Protein AF-Q14MF3-F1 (afdb_monomer_lite)

Organism: Spiroplasma citri (NCBI:txid2133)

pLDDT: mean 92.84, std 4.25, range [69.56, 97.12]

Sequence (95 aa):
MVTNLTDNSVDIKSDIPNDILEAVLANSAIQGKLSPNQLALLEAVNTDRNLILRINGSVNKTPGETSNLQLVILADKSSLYKGTTQFSLKVKWTV

Structure (mmCIF, N/CA/C/O backbone):
data_AF-Q14MF3-F1
#
_entry.id   AF-Q14MF3-F1
#
loop_
_atom_site.group_PDB
_atom_site.id
_atom_site.type_symbol
_atom_site.label_atom_id
_atom_site.label_alt_id
_atom_site.label_comp_id
_atom_site.label_asym_id
_atom_site.label_entity_id
_atom_site.label_seq_id
_atom_site.pdbx_PDB_ins_code
_atom_site.Cartn_x
_atom_site.Cartn_y
_atom_site.Cartn_z
_atom_site.occupancy
_atom_site.B_iso_or_equiv
_at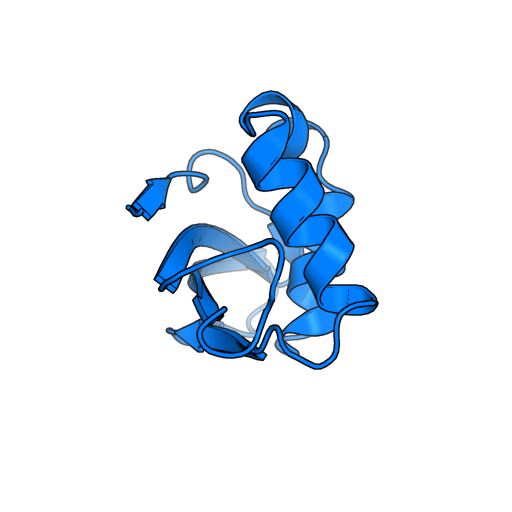om_site.auth_seq_id
_atom_site.auth_comp_id
_atom_site.auth_asym_id
_atom_site.auth_atom_id
_atom_site.pdbx_PDB_model_num
ATOM 1 N N . MET A 1 1 ? -15.427 -2.216 0.781 1.00 69.56 1 MET A N 1
ATOM 2 C CA . MET A 1 1 ? -15.431 -1.085 -0.179 1.00 69.56 1 MET A CA 1
ATOM 3 C C . MET A 1 1 ? -14.091 -1.078 -0.897 1.00 69.56 1 MET A C 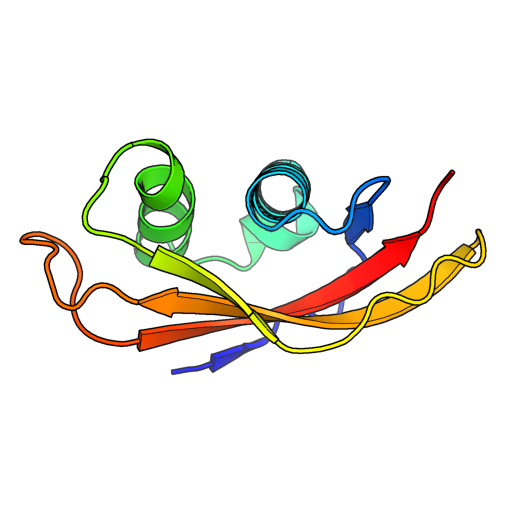1
ATOM 5 O O . MET A 1 1 ? -13.095 -1.380 -0.245 1.00 69.56 1 MET A O 1
ATOM 9 N N . VAL A 1 2 ? -14.069 -0.803 -2.204 1.00 87.31 2 VAL A N 1
ATOM 10 C CA . VAL A 1 2 ? -12.825 -0.715 -2.986 1.00 87.31 2 VAL A CA 1
ATOM 11 C C . VAL A 1 2 ? -12.555 0.750 -3.307 1.00 87.31 2 VAL A C 1
ATOM 13 O O . VAL A 1 2 ? -13.414 1.415 -3.884 1.00 87.31 2 VAL A O 1
ATOM 16 N N . THR A 1 3 ? -11.378 1.247 -2.944 1.00 91.62 3 THR A N 1
ATOM 17 C CA . THR A 1 3 ? -10.915 2.591 -3.305 1.00 91.62 3 THR A CA 1
ATOM 18 C C . THR A 1 3 ? -10.091 2.503 -4.577 1.00 91.62 3 THR A C 1
ATOM 20 O O . THR A 1 3 ? -9.126 1.742 -4.633 1.00 91.62 3 THR A O 1
ATOM 23 N N . ASN A 1 4 ? -10.462 3.262 -5.606 1.00 92.75 4 ASN A N 1
ATOM 24 C CA . ASN A 1 4 ? -9.718 3.269 -6.858 1.00 92.75 4 ASN A CA 1
ATOM 25 C C . ASN A 1 4 ? -8.626 4.352 -6.849 1.00 92.75 4 ASN A C 1
ATOM 27 O O . ASN A 1 4 ? -8.934 5.532 -6.706 1.00 92.75 4 ASN A O 1
ATOM 31 N N . LEU A 1 5 ? -7.365 3.948 -7.016 1.00 93.00 5 LEU A N 1
ATOM 32 C CA . LEU A 1 5 ? -6.192 4.824 -7.071 1.00 93.00 5 LEU A CA 1
ATOM 33 C C . LEU A 1 5 ? -5.408 4.661 -8.391 1.00 93.00 5 LEU A C 1
ATOM 35 O O . LEU A 1 5 ? -4.277 5.125 -8.495 1.00 93.00 5 LEU A O 1
ATOM 39 N N . THR A 1 6 ? -5.987 4.025 -9.418 1.00 91.38 6 THR A N 1
ATOM 40 C CA . THR A 1 6 ? -5.281 3.645 -10.662 1.00 91.38 6 THR A CA 1
ATOM 41 C C . THR A 1 6 ? -4.930 4.800 -11.606 1.00 91.38 6 THR A C 1
ATOM 43 O O . THR A 1 6 ? -4.268 4.580 -12.627 1.00 91.38 6 THR A O 1
ATOM 46 N N . ASP A 1 7 ? -5.389 6.019 -11.316 1.00 88.69 7 ASP A N 1
ATOM 47 C CA . ASP A 1 7 ? -5.097 7.194 -12.151 1.00 88.69 7 ASP A CA 1
ATOM 48 C C . ASP A 1 7 ? -3.621 7.605 -12.068 1.00 88.69 7 ASP A C 1
ATOM 50 O O . ASP A 1 7 ? -3.105 8.207 -13.002 1.00 88.69 7 ASP A O 1
ATOM 54 N N . ASN A 1 8 ? -2.942 7.259 -10.970 1.00 87.50 8 ASN A N 1
ATOM 55 C CA . ASN A 1 8 ? -1.518 7.509 -10.768 1.00 87.50 8 ASN A CA 1
ATOM 56 C C . ASN A 1 8 ? -0.776 6.174 -10.672 1.00 87.50 8 ASN A C 1
ATOM 58 O O . ASN A 1 8 ? -1.271 5.233 -10.050 1.00 87.50 8 ASN A O 1
ATOM 62 N N . SER A 1 9 ? 0.410 6.090 -11.278 1.00 92.88 9 SER A N 1
ATOM 63 C CA . SER A 1 9 ? 1.295 4.944 -11.082 1.00 92.88 9 SER A CA 1
ATOM 64 C C . SER A 1 9 ? 2.137 5.119 -9.822 1.00 92.88 9 SER A C 1
ATOM 66 O O . SER A 1 9 ? 2.681 6.195 -9.575 1.00 92.88 9 SER A O 1
ATOM 68 N N . VAL A 1 10 ? 2.279 4.044 -9.056 1.00 95.88 10 VAL A N 1
ATOM 69 C CA . VAL A 1 10 ? 3.266 3.935 -7.980 1.00 95.88 10 VAL A CA 1
ATOM 70 C C . VAL A 1 10 ? 4.514 3.284 -8.546 1.00 95.88 10 VAL A C 1
ATOM 72 O O . VAL A 1 10 ? 4.459 2.147 -9.014 1.00 95.88 10 VAL A O 1
ATOM 75 N N . ASP A 1 11 ? 5.629 3.999 -8.509 1.00 96.31 11 ASP A N 1
ATOM 76 C CA . ASP A 1 11 ? 6.919 3.429 -8.874 1.00 96.31 11 ASP A CA 1
ATOM 77 C C . ASP A 1 11 ? 7.353 2.431 -7.798 1.00 96.31 11 ASP A C 1
ATOM 79 O O . ASP A 1 11 ? 7.413 2.761 -6.613 1.00 96.31 11 ASP A O 1
ATOM 83 N N . ILE A 1 12 ? 7.636 1.197 -8.211 1.00 96.25 12 ILE A N 1
ATOM 84 C CA . ILE A 1 12 ? 8.040 0.110 -7.320 1.00 96.25 12 ILE A CA 1
ATOM 85 C C . ILE A 1 12 ? 9.336 -0.536 -7.807 1.00 96.25 12 ILE A C 1
ATOM 87 O O . ILE A 1 12 ? 9.644 -0.566 -9.004 1.00 96.25 12 ILE A O 1
ATOM 91 N N . LYS A 1 13 ? 10.095 -1.066 -6.848 1.00 95.00 13 LYS A N 1
ATOM 92 C CA . LYS A 1 13 ? 11.319 -1.862 -7.064 1.00 95.00 13 LYS A CA 1
ATOM 93 C C . LYS A 1 13 ? 11.233 -3.251 -6.420 1.00 95.00 13 LYS A C 1
ATOM 95 O O . LYS A 1 13 ? 12.171 -4.034 -6.505 1.00 95.00 13 LYS A O 1
ATOM 100 N N . SER A 1 14 ? 10.115 -3.530 -5.757 1.00 94.50 14 SER A N 1
ATOM 101 C CA . SER A 1 14 ? 9.834 -4.743 -5.002 1.00 94.50 14 SER A CA 1
ATOM 102 C C . SER A 1 14 ? 8.347 -5.059 -5.121 1.00 94.50 14 SER A C 1
ATOM 104 O O . SER A 1 14 ? 7.521 -4.149 -5.194 1.00 94.50 14 SER A O 1
ATOM 106 N N . ASP A 1 15 ? 8.013 -6.345 -5.183 1.00 93.38 15 ASP A N 1
ATOM 107 C CA . ASP A 1 15 ? 6.643 -6.861 -5.149 1.00 93.38 15 ASP A CA 1
ATOM 108 C C . ASP A 1 15 ? 6.247 -7.399 -3.763 1.00 93.38 15 ASP A C 1
ATOM 110 O O . ASP A 1 15 ? 5.216 -8.059 -3.612 1.00 93.38 15 ASP A O 1
ATOM 114 N N . ILE A 1 16 ? 7.044 -7.093 -2.735 1.00 94.44 16 ILE A N 1
ATOM 115 C CA . ILE A 1 16 ? 6.709 -7.370 -1.338 1.00 94.44 16 ILE A CA 1
ATOM 116 C C . ILE A 1 16 ? 5.572 -6.423 -0.901 1.00 94.44 16 ILE A C 1
ATOM 118 O O . ILE A 1 16 ? 5.653 -5.219 -1.151 1.00 94.44 16 ILE A O 1
ATOM 122 N N . PRO A 1 17 ? 4.520 -6.923 -0.216 1.00 94.06 17 PRO A N 1
ATOM 123 C CA . PRO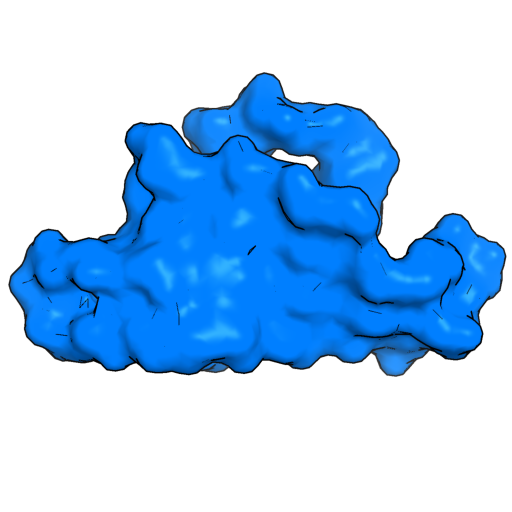 A 1 17 ? 3.383 -6.106 0.212 1.00 94.06 17 PRO A CA 1
ATOM 124 C C . PRO A 1 17 ? 3.746 -4.833 0.974 1.00 94.06 17 PRO A C 1
ATOM 126 O O . PRO A 1 17 ? 3.208 -3.773 0.660 1.00 94.06 17 PRO A O 1
ATOM 129 N N . ASN A 1 18 ? 4.662 -4.930 1.939 1.00 94.38 18 ASN A N 1
ATOM 130 C CA . ASN A 1 18 ? 5.058 -3.784 2.755 1.00 94.38 18 ASN A CA 1
ATOM 131 C C . ASN A 1 18 ? 5.808 -2.733 1.929 1.00 94.38 18 ASN A C 1
ATOM 133 O O . ASN A 1 18 ? 5.481 -1.558 2.029 1.00 94.38 18 ASN A O 1
ATOM 137 N N . ASP A 1 19 ? 6.718 -3.144 1.047 1.00 95.00 19 ASP A N 1
ATOM 138 C CA . ASP A 1 19 ? 7.460 -2.217 0.184 1.00 95.00 19 ASP A CA 1
ATOM 139 C C . ASP A 1 19 ? 6.517 -1.473 -0.778 1.00 95.00 19 ASP A C 1
ATOM 141 O O . ASP A 1 19 ? 6.674 -0.278 -1.034 1.00 95.00 19 ASP A O 1
ATOM 145 N N . ILE A 1 20 ? 5.489 -2.161 -1.289 1.00 95.25 20 ILE A N 1
ATOM 146 C CA . ILE A 1 20 ? 4.449 -1.530 -2.113 1.00 95.25 20 ILE A CA 1
ATOM 147 C C . ILE A 1 20 ? 3.611 -0.557 -1.278 1.00 95.25 20 ILE A C 1
ATOM 149 O O . ILE A 1 20 ? 3.312 0.537 -1.753 1.00 95.25 20 ILE A O 1
ATOM 153 N N . LEU A 1 21 ? 3.244 -0.915 -0.044 1.00 95.81 21 LEU A N 1
ATOM 154 C CA . LEU A 1 21 ? 2.539 -0.012 0.870 1.00 95.81 21 LEU A CA 1
ATOM 155 C C . LEU A 1 21 ? 3.365 1.247 1.168 1.00 95.81 21 LEU A C 1
ATOM 157 O O . LEU A 1 21 ? 2.820 2.348 1.127 1.00 95.81 21 LEU A O 1
ATOM 161 N N . GLU A 1 22 ? 4.665 1.112 1.421 1.00 95.50 22 GLU A N 1
ATOM 162 C CA . GLU A 1 22 ? 5.560 2.254 1.632 1.00 95.50 22 GLU A CA 1
ATOM 163 C C . GLU A 1 22 ? 5.616 3.159 0.398 1.00 95.50 22 GLU A C 1
ATOM 165 O O . GLU A 1 22 ? 5.477 4.376 0.520 1.00 95.50 22 GLU A O 1
ATOM 170 N N . ALA A 1 23 ? 5.725 2.583 -0.802 1.00 95.44 23 ALA A N 1
ATOM 171 C CA . ALA A 1 23 ? 5.702 3.350 -2.046 1.00 95.44 23 ALA A CA 1
ATOM 172 C C . ALA A 1 23 ? 4.355 4.066 -2.272 1.00 95.44 23 ALA A C 1
ATOM 174 O O . ALA A 1 23 ? 4.322 5.205 -2.742 1.00 95.44 23 ALA A O 1
ATOM 175 N N . VAL A 1 24 ? 3.237 3.431 -1.903 1.00 95.00 24 VAL A N 1
ATOM 176 C CA . VAL A 1 24 ? 1.893 4.036 -1.924 1.00 95.00 24 VAL A CA 1
ATOM 177 C C . VAL A 1 24 ? 1.817 5.217 -0.956 1.00 95.00 24 VAL A C 1
ATOM 179 O O . VAL A 1 24 ? 1.342 6.285 -1.342 1.00 95.00 24 VAL A O 1
ATOM 182 N N . LEU A 1 25 ? 2.303 5.048 0.277 1.00 94.69 25 LEU A N 1
ATOM 183 C CA . LEU A 1 25 ? 2.323 6.100 1.294 1.00 94.69 25 LEU A CA 1
ATOM 184 C C . LEU A 1 25 ? 3.266 7.246 0.919 1.00 94.69 25 LEU A C 1
ATOM 186 O O . LEU A 1 25 ? 2.966 8.386 1.244 1.00 94.69 25 LEU A O 1
ATOM 190 N N . ALA A 1 26 ? 4.360 6.993 0.202 1.00 94.19 26 ALA A N 1
ATOM 191 C CA . ALA A 1 26 ? 5.272 8.035 -0.275 1.00 94.19 26 ALA A CA 1
ATOM 192 C C . ALA A 1 26 ? 4.742 8.812 -1.501 1.00 94.19 26 ALA A C 1
ATOM 194 O O . ALA A 1 26 ? 5.273 9.870 -1.845 1.00 94.19 26 ALA A O 1
ATOM 195 N N . ASN A 1 27 ? 3.701 8.315 -2.177 1.00 94.44 27 ASN A N 1
ATOM 196 C CA . ASN A 1 27 ? 3.149 8.935 -3.379 1.00 94.44 27 ASN A CA 1
ATOM 197 C C . ASN A 1 27 ? 2.140 10.044 -3.023 1.00 94.44 27 ASN A C 1
ATOM 199 O O . ASN A 1 27 ? 0.979 9.781 -2.703 1.00 94.44 27 ASN A O 1
ATOM 203 N N . SER A 1 28 ? 2.560 11.307 -3.133 1.00 91.31 28 SER A N 1
ATOM 204 C CA . SER A 1 28 ? 1.733 12.479 -2.797 1.00 91.31 28 SER A CA 1
ATOM 205 C C . SER A 1 28 ? 0.433 12.578 -3.607 1.00 91.31 28 SER A C 1
ATOM 207 O O . SER A 1 28 ? -0.597 13.009 -3.085 1.00 91.31 28 SER A O 1
ATOM 209 N N . ALA A 1 29 ? 0.440 12.123 -4.864 1.00 91.19 29 ALA A N 1
ATOM 210 C CA . ALA A 1 29 ? -0.746 12.109 -5.717 1.00 91.19 29 ALA A CA 1
ATOM 211 C C . ALA A 1 29 ? -1.773 11.049 -5.280 1.00 91.19 29 ALA A C 1
ATOM 213 O O . ALA A 1 29 ? -2.966 11.196 -5.559 1.00 91.19 29 ALA A O 1
ATOM 214 N N . ILE A 1 30 ? -1.329 9.990 -4.596 1.00 92.38 30 ILE A N 1
ATOM 215 C CA . ILE A 1 30 ? -2.218 9.043 -3.918 1.00 92.38 30 ILE A CA 1
ATOM 216 C C . ILE A 1 30 ? -2.694 9.605 -2.582 1.00 92.38 30 ILE A C 1
ATOM 218 O O . ILE A 1 30 ? -3.896 9.550 -2.324 1.00 92.38 30 ILE A O 1
ATOM 222 N N . GLN A 1 31 ? -1.804 10.172 -1.761 1.00 90.25 31 GLN A N 1
ATOM 223 C CA . GLN A 1 31 ? -2.180 10.725 -0.453 1.00 90.25 31 GLN A CA 1
ATOM 224 C C . GLN A 1 31 ? -3.343 11.722 -0.559 1.00 90.25 31 GLN A C 1
ATOM 226 O O . GLN A 1 31 ? -4.297 11.633 0.209 1.00 90.25 31 GLN A O 1
ATOM 231 N N . GLY A 1 32 ? -3.332 12.600 -1.569 1.00 87.38 32 GLY A N 1
ATOM 232 C CA . GLY A 1 32 ? -4.411 13.568 -1.807 1.00 87.38 32 GLY A CA 1
ATOM 233 C C . GLY A 1 32 ? -5.779 12.966 -2.168 1.00 87.38 32 GLY A C 1
ATOM 234 O O . GLY A 1 32 ? -6.770 13.692 -2.189 1.00 87.38 32 GLY A O 1
ATOM 235 N N . LYS A 1 33 ? -5.860 11.659 -2.455 1.00 90.00 33 LYS A N 1
ATOM 236 C CA . LYS A 1 33 ? -7.109 10.935 -2.764 1.00 90.00 33 LYS A CA 1
ATOM 237 C C . LYS A 1 33 ? -7.639 10.107 -1.595 1.00 90.00 33 LYS A C 1
ATOM 239 O O . LYS A 1 33 ? -8.744 9.572 -1.684 1.00 90.00 33 LYS A O 1
ATOM 244 N N . LEU A 1 34 ? -6.861 9.963 -0.526 1.00 92.19 34 LEU A N 1
ATOM 245 C CA . LEU A 1 34 ? -7.240 9.172 0.636 1.00 92.19 34 LEU A CA 1
ATOM 246 C C . LEU A 1 34 ? -8.011 10.036 1.633 1.00 92.19 34 LEU A C 1
ATOM 248 O O . LEU A 1 34 ? -7.602 11.139 1.983 1.00 92.19 34 LEU A O 1
ATOM 252 N N . SER A 1 35 ? -9.121 9.506 2.142 1.00 93.00 35 SER A N 1
ATOM 253 C CA . SER A 1 35 ? -9.736 10.069 3.348 1.00 93.00 35 SER A CA 1
ATOM 254 C C . SER A 1 35 ? -8.817 9.871 4.566 1.00 93.00 35 SER A C 1
ATOM 256 O O . SER A 1 35 ? -8.042 8.907 4.586 1.00 93.00 35 SER A O 1
ATOM 258 N N . PRO A 1 36 ? -8.947 10.692 5.628 1.00 93.25 36 PRO A N 1
ATOM 259 C CA . PRO A 1 36 ? -8.144 10.538 6.845 1.00 93.25 36 PRO A CA 1
ATOM 260 C C . PRO A 1 36 ? -8.186 9.121 7.436 1.00 93.25 36 PRO A C 1
ATOM 262 O O . PRO A 1 36 ? -7.156 8.581 7.822 1.00 93.25 36 PRO A O 1
ATOM 265 N N . ASN A 1 37 ? -9.355 8.469 7.424 1.00 91.88 37 ASN A N 1
ATOM 266 C CA . ASN A 1 37 ? -9.508 7.105 7.941 1.00 91.88 37 ASN A CA 1
ATOM 267 C C . ASN A 1 37 ? -8.783 6.053 7.086 1.00 91.88 37 ASN A C 1
ATOM 269 O O . ASN A 1 37 ? -8.312 5.050 7.614 1.00 91.88 37 ASN A O 1
ATOM 273 N N . GLN A 1 38 ? -8.712 6.252 5.768 1.00 93.31 38 GLN A N 1
ATOM 274 C CA . GLN A 1 38 ? -7.993 5.338 4.876 1.00 93.31 38 GLN A CA 1
ATOM 275 C C . GLN A 1 38 ? -6.485 5.498 5.017 1.00 93.31 38 GLN A C 1
ATOM 277 O O . GLN A 1 38 ? -5.778 4.494 5.021 1.00 93.31 38 GLN A O 1
ATOM 282 N N . LEU A 1 39 ? -6.011 6.739 5.151 1.00 93.62 39 LEU A N 1
ATOM 283 C CA . LEU A 1 39 ? -4.605 7.016 5.413 1.00 93.62 39 LEU A CA 1
ATOM 284 C C . LEU A 1 39 ? -4.181 6.408 6.756 1.00 93.62 39 LEU A C 1
ATOM 286 O O . LEU A 1 39 ? -3.245 5.618 6.786 1.00 93.62 39 LEU A O 1
ATOM 290 N N . ALA A 1 40 ? -4.950 6.654 7.822 1.00 93.31 40 ALA A N 1
ATOM 291 C CA . ALA A 1 40 ? -4.696 6.070 9.138 1.00 93.31 40 ALA A CA 1
ATOM 292 C C . ALA A 1 40 ? -4.703 4.531 9.116 1.00 93.31 40 ALA A C 1
ATOM 294 O O . ALA A 1 40 ? -3.868 3.901 9.761 1.00 93.31 40 ALA A O 1
ATOM 295 N N . LEU A 1 41 ? -5.610 3.908 8.348 1.00 94.50 41 LEU A N 1
ATOM 296 C CA . LEU A 1 41 ? -5.618 2.455 8.158 1.00 94.50 41 LEU A CA 1
ATOM 297 C C . LEU A 1 41 ? -4.331 1.966 7.482 1.00 94.50 41 LEU A C 1
ATOM 299 O O . LEU A 1 41 ? -3.745 0.994 7.948 1.00 94.50 41 LEU A O 1
ATOM 303 N N . LEU A 1 42 ? -3.902 2.612 6.393 1.00 94.25 42 LEU A N 1
ATOM 304 C CA . LEU A 1 42 ? -2.683 2.246 5.663 1.00 94.25 42 LEU A CA 1
ATOM 305 C C . LEU A 1 42 ? -1.431 2.403 6.538 1.00 94.25 42 LEU A C 1
ATOM 307 O O . LEU A 1 42 ? -0.583 1.517 6.543 1.00 94.25 42 LEU A O 1
ATOM 311 N N . GLU A 1 43 ? -1.343 3.473 7.326 1.00 93.88 43 GLU A N 1
ATOM 312 C CA . GLU A 1 43 ? -0.253 3.694 8.286 1.00 93.88 43 GLU A CA 1
ATOM 313 C C . GLU A 1 43 ? -0.267 2.661 9.425 1.00 93.88 43 GLU A C 1
ATOM 315 O O . GLU A 1 43 ? 0.782 2.157 9.839 1.00 93.88 43 GLU A O 1
ATOM 320 N N . ALA A 1 44 ? -1.455 2.286 9.908 1.00 94.06 44 ALA A N 1
ATOM 321 C CA . ALA A 1 44 ? -1.608 1.318 10.988 1.00 94.06 44 ALA A CA 1
ATOM 322 C C . ALA A 1 44 ? -1.158 -0.096 10.601 1.00 94.06 44 ALA A C 1
ATOM 324 O O . ALA A 1 44 ? -0.723 -0.836 11.478 1.00 94.06 44 ALA A O 1
ATOM 325 N N . VAL A 1 45 ? -1.204 -0.481 9.320 1.00 93.12 45 VAL A N 1
ATOM 326 C CA . VAL A 1 45 ? -0.764 -1.816 8.861 1.00 93.12 45 VAL A CA 1
ATOM 327 C C . VAL A 1 45 ? 0.674 -2.135 9.284 1.00 93.12 45 VAL A C 1
ATOM 329 O O . VAL A 1 45 ? 0.980 -3.284 9.592 1.00 93.12 45 VAL A O 1
ATOM 332 N N . ASN A 1 46 ? 1.543 -1.126 9.364 1.00 86.38 46 ASN A N 1
ATOM 333 C CA . ASN A 1 46 ? 2.942 -1.312 9.756 1.00 86.38 46 ASN A CA 1
ATOM 334 C C . ASN A 1 46 ? 3.143 -1.494 11.271 1.00 86.38 46 ASN A C 1
ATOM 336 O O . ASN A 1 46 ? 4.229 -1.875 11.705 1.00 86.38 46 ASN A O 1
ATOM 340 N N . THR A 1 47 ? 2.125 -1.219 12.090 1.00 88.31 47 THR A N 1
ATOM 341 C CA . THR A 1 47 ? 2.243 -1.191 13.560 1.00 88.31 47 THR A CA 1
ATOM 342 C C . THR A 1 47 ? 1.259 -2.126 14.267 1.00 88.31 47 THR A C 1
ATOM 344 O O . THR A 1 47 ? 1.615 -2.737 15.277 1.00 88.31 47 THR A O 1
ATOM 347 N N . ASP A 1 48 ? 0.050 -2.307 13.732 1.00 90.06 48 ASP A N 1
ATOM 348 C CA . ASP A 1 48 ? -0.963 -3.218 14.259 1.00 90.06 48 ASP A CA 1
ATOM 349 C C . ASP A 1 48 ? -0.806 -4.616 13.648 1.00 90.06 48 ASP A C 1
ATOM 351 O O . ASP A 1 48 ? -1.211 -4.887 12.519 1.00 90.06 48 ASP A O 1
ATOM 355 N N . ARG A 1 49 ? -0.278 -5.551 14.447 1.00 86.56 49 ARG A N 1
ATOM 356 C CA . ARG A 1 49 ? -0.097 -6.964 14.062 1.00 86.56 49 ARG A CA 1
ATOM 357 C C . ARG A 1 49 ? -1.405 -7.706 13.773 1.00 86.56 49 ARG A C 1
ATOM 359 O O . ARG A 1 49 ? -1.366 -8.840 13.297 1.00 86.56 49 ARG A O 1
ATOM 366 N N . ASN A 1 50 ? -2.552 -7.116 14.100 1.00 92.38 50 ASN A N 1
ATOM 367 C CA . ASN A 1 50 ? -3.861 -7.684 13.800 1.00 92.38 50 ASN A CA 1
ATOM 368 C C . ASN A 1 50 ? -4.378 -7.296 12.411 1.00 92.38 50 ASN A C 1
ATOM 370 O O . ASN A 1 50 ? -5.416 -7.818 11.995 1.00 92.38 50 ASN A O 1
ATOM 374 N N . LEU A 1 51 ? -3.678 -6.403 11.708 1.00 93.94 51 LEU A N 1
ATOM 375 C CA . LEU A 1 51 ? -3.931 -6.082 10.312 1.00 93.94 51 LEU A CA 1
ATOM 376 C C . LEU A 1 51 ? -3.063 -6.970 9.424 1.00 93.94 51 LEU A C 1
ATOM 378 O O . LEU A 1 51 ? -1.849 -7.054 9.591 1.00 93.94 51 LEU A O 1
ATOM 382 N N . ILE A 1 52 ? -3.692 -7.642 8.465 1.00 94.00 52 ILE A N 1
ATOM 383 C CA . ILE A 1 52 ? -2.987 -8.478 7.491 1.00 94.00 52 ILE A CA 1
ATOM 384 C C . ILE A 1 52 ? -3.017 -7.767 6.146 1.00 94.00 52 ILE A C 1
ATOM 386 O O . ILE A 1 52 ? -4.092 -7.540 5.586 1.00 94.00 52 ILE A O 1
ATOM 390 N N . LEU A 1 53 ? -1.832 -7.473 5.617 1.00 95.31 53 LEU A N 1
ATOM 391 C CA . LEU A 1 53 ? -1.642 -6.917 4.285 1.00 95.31 53 LEU A CA 1
ATOM 392 C C . LEU A 1 53 ? -1.432 -8.027 3.260 1.00 95.31 53 LEU A C 1
ATOM 394 O O . LEU A 1 53 ? -0.623 -8.934 3.460 1.00 95.31 53 LEU A O 1
ATOM 398 N N . ARG A 1 54 ? -2.144 -7.953 2.139 1.00 95.12 54 ARG A N 1
ATOM 399 C CA . ARG A 1 54 ? -1.990 -8.873 1.008 1.00 95.12 54 ARG A CA 1
ATOM 400 C C . ARG A 1 54 ? -2.026 -8.097 -0.298 1.00 95.12 54 ARG A C 1
ATOM 402 O O . ARG A 1 54 ? -2.680 -7.061 -0.392 1.00 95.12 54 ARG A O 1
ATOM 409 N N . ILE A 1 55 ? -1.366 -8.638 -1.313 1.00 95.50 55 ILE A N 1
ATOM 410 C CA . ILE A 1 55 ? -1.501 -8.174 -2.691 1.00 95.50 55 ILE A CA 1
ATOM 411 C C . ILE A 1 55 ? -2.295 -9.217 -3.465 1.00 95.50 55 ILE A C 1
ATOM 413 O O . ILE A 1 55 ? -1.966 -10.402 -3.422 1.00 95.50 55 ILE A O 1
ATOM 417 N N . ASN A 1 56 ? -3.307 -8.763 -4.199 1.00 96.06 56 ASN A N 1
ATOM 418 C CA . ASN A 1 56 ? -3.941 -9.553 -5.245 1.00 96.06 56 ASN A CA 1
ATOM 419 C C . ASN A 1 56 ? -3.520 -9.011 -6.614 1.00 96.06 56 ASN A C 1
ATOM 421 O O . ASN A 1 56 ? -3.618 -7.811 -6.872 1.00 96.06 56 ASN A O 1
ATOM 425 N N . GLY A 1 57 ? -3.094 -9.909 -7.498 1.00 93.75 57 GLY A N 1
ATOM 426 C CA . GLY A 1 57 ? -2.576 -9.580 -8.825 1.00 93.75 57 GLY A CA 1
ATOM 427 C C . GLY A 1 57 ? -1.114 -9.985 -8.982 1.00 93.75 57 GLY A C 1
ATOM 428 O O . GLY A 1 57 ? -0.505 -10.542 -8.070 1.00 93.75 57 GLY A O 1
ATOM 429 N N . SER A 1 58 ? -0.559 -9.726 -10.160 1.00 94.25 58 SER A N 1
ATOM 430 C CA . SER A 1 58 ? 0.829 -10.049 -10.484 1.00 94.25 58 SER A CA 1
ATOM 431 C C . SER A 1 58 ? 1.531 -8.823 -11.042 1.00 94.25 58 SER A C 1
ATOM 433 O O . SER A 1 58 ? 0.947 -8.058 -11.809 1.00 94.25 58 SER A O 1
ATOM 435 N N . VAL A 1 59 ? 2.785 -8.641 -10.640 1.00 95.19 59 VAL A N 1
ATOM 436 C CA . VAL A 1 59 ? 3.633 -7.544 -11.107 1.00 95.19 59 VAL A CA 1
ATOM 437 C C . VAL A 1 59 ? 4.374 -7.981 -12.361 1.00 95.19 59 VAL A C 1
ATOM 439 O O . VAL A 1 59 ? 5.084 -8.987 -12.342 1.00 95.19 59 VAL A O 1
ATOM 442 N N . ASN A 1 60 ? 4.251 -7.209 -13.437 1.00 95.44 60 ASN A N 1
ATOM 443 C CA . ASN A 1 60 ? 5.158 -7.302 -14.570 1.00 95.44 60 ASN A CA 1
ATOM 444 C C . ASN A 1 60 ? 6.500 -6.666 -14.181 1.00 95.44 60 ASN A C 1
ATOM 446 O O . ASN A 1 60 ? 6.567 -5.467 -13.927 1.00 95.44 60 ASN A O 1
ATOM 450 N N . LYS A 1 61 ? 7.561 -7.478 -14.126 1.00 95.56 61 LYS A N 1
ATOM 451 C CA . LYS A 1 61 ? 8.908 -7.049 -13.712 1.00 95.56 61 LYS A CA 1
ATOM 452 C C . LYS A 1 61 ? 9.766 -6.523 -14.871 1.00 95.56 61 LYS A C 1
A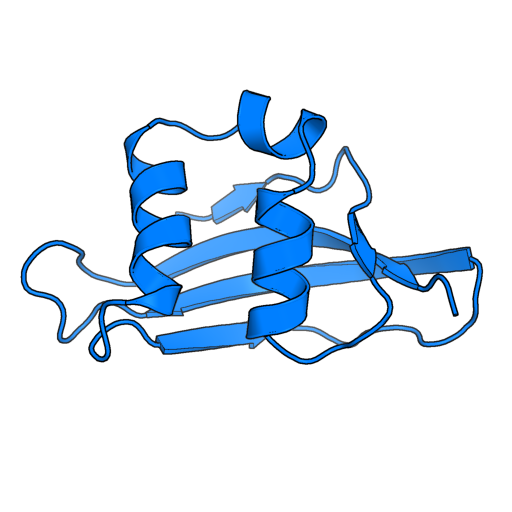TOM 454 O O . LYS A 1 61 ? 10.979 -6.393 -14.726 1.00 95.56 61 LYS A O 1
ATOM 459 N N . THR A 1 62 ? 9.163 -6.226 -16.020 1.00 96.31 62 THR A N 1
ATOM 460 C CA . THR A 1 62 ? 9.840 -5.512 -17.107 1.00 96.31 62 THR A CA 1
ATOM 461 C C . THR A 1 62 ? 9.942 -4.021 -16.756 1.00 96.31 62 THR A C 1
ATOM 463 O O . THR A 1 62 ? 8.916 -3.399 -16.476 1.00 96.31 62 THR A O 1
ATOM 466 N N . PRO A 1 63 ? 11.144 -3.412 -16.762 1.00 95.31 63 PRO A N 1
ATOM 467 C CA . PRO A 1 63 ? 11.309 -1.989 -16.470 1.00 95.31 63 PRO A CA 1
ATOM 468 C C . PRO A 1 63 ? 10.432 -1.101 -17.355 1.00 95.31 63 PRO A C 1
ATOM 470 O O . PRO A 1 63 ? 10.374 -1.274 -18.570 1.00 95.31 63 PRO A O 1
ATOM 473 N N . GLY A 1 64 ? 9.752 -0.136 -16.743 1.00 93.81 64 GLY A N 1
ATOM 474 C CA . GLY A 1 64 ? 8.852 0.789 -17.427 1.00 93.81 64 GLY A CA 1
ATOM 475 C C . GLY A 1 64 ? 7.423 0.276 -17.605 1.00 93.81 64 GLY A C 1
ATOM 476 O O . GLY A 1 64 ? 6.522 1.104 -17.760 1.00 93.81 64 GLY A O 1
ATOM 477 N N . GLU A 1 65 ? 7.197 -1.037 -17.518 1.00 95.12 65 GLU A N 1
ATOM 478 C CA . GLU A 1 65 ? 5.867 -1.628 -17.646 1.00 95.12 65 GLU A CA 1
ATOM 479 C C . GLU A 1 65 ? 5.009 -1.371 -16.410 1.00 95.12 65 GLU A C 1
ATOM 481 O O . GLU A 1 65 ? 5.494 -1.274 -15.276 1.00 95.12 65 GLU A O 1
ATOM 486 N N . THR A 1 66 ? 3.700 -1.270 -16.646 1.00 96.44 66 THR A N 1
ATOM 487 C CA . THR A 1 66 ? 2.718 -1.054 -15.580 1.00 96.44 66 THR A CA 1
ATOM 488 C C . THR A 1 66 ? 1.882 -2.298 -15.319 1.00 96.44 66 THR A C 1
ATOM 490 O O . THR A 1 66 ? 1.683 -3.144 -16.188 1.00 96.44 66 THR A O 1
ATOM 493 N N . SER A 1 67 ? 1.399 -2.444 -14.090 1.00 96.62 67 SER A N 1
ATOM 494 C CA . SER A 1 67 ? 0.527 -3.544 -13.673 1.00 96.62 67 SER A CA 1
ATOM 495 C C . SER A 1 67 ? -0.576 -3.030 -12.765 1.00 96.62 67 SER A C 1
ATOM 497 O O . SER A 1 67 ? -0.355 -2.132 -11.955 1.00 96.62 67 SER A O 1
ATOM 499 N N . ASN A 1 68 ? -1.766 -3.612 -12.891 1.00 96.56 68 ASN A N 1
ATOM 500 C CA . ASN A 1 68 ? -2.868 -3.337 -11.978 1.00 96.56 68 ASN A CA 1
ATOM 501 C C . ASN A 1 68 ? -2.854 -4.375 -10.857 1.00 96.56 68 ASN A C 1
ATOM 503 O O . ASN A 1 68 ? -2.842 -5.577 -11.121 1.00 96.56 68 ASN A O 1
ATOM 507 N N . LEU A 1 69 ? -2.879 -3.904 -9.617 1.00 95.94 69 LEU A N 1
ATOM 508 C CA . LEU A 1 69 ? -2.899 -4.732 -8.416 1.00 95.94 69 LEU A CA 1
ATOM 509 C C . LEU A 1 69 ? -4.002 -4.260 -7.475 1.00 95.94 69 LEU A C 1
ATOM 511 O O . LEU A 1 69 ? -4.510 -3.144 -7.590 1.00 95.94 69 LEU A O 1
ATOM 515 N N . GLN A 1 70 ? -4.323 -5.087 -6.489 1.00 96.75 70 GLN A N 1
ATOM 516 C CA . GLN A 1 70 ? -5.097 -4.668 -5.331 1.00 96.75 70 GLN A CA 1
ATOM 517 C C . GLN A 1 70 ? -4.273 -4.852 -4.066 1.00 96.75 70 GLN A C 1
ATOM 519 O O . GLN A 1 70 ? -3.774 -5.944 -3.796 1.00 96.75 70 GLN A O 1
ATOM 524 N N . LEU A 1 71 ? -4.190 -3.793 -3.270 1.00 95.44 71 LEU A N 1
ATOM 525 C CA . LEU A 1 71 ? -3.725 -3.863 -1.895 1.00 95.44 71 LEU A CA 1
ATOM 526 C C . LEU A 1 71 ? -4.925 -4.180 -1.005 1.00 95.44 71 LEU A C 1
ATOM 528 O O . LEU A 1 71 ? -5.899 -3.426 -0.978 1.00 95.44 71 LEU A O 1
ATOM 532 N N . VAL A 1 72 ? -4.876 -5.306 -0.307 1.00 96.31 72 VAL A N 1
ATOM 533 C CA . VAL A 1 72 ? -5.974 -5.815 0.516 1.00 96.31 72 VAL A CA 1
ATOM 534 C C . VAL A 1 72 ? -5.542 -5.813 1.973 1.00 96.31 72 VAL A C 1
ATOM 536 O O . VAL A 1 72 ? -4.521 -6.403 2.317 1.00 96.31 72 VAL A O 1
ATOM 539 N N . ILE A 1 73 ? -6.342 -5.179 2.827 1.00 95.69 73 ILE A N 1
ATOM 540 C CA . ILE A 1 73 ? -6.135 -5.141 4.274 1.00 95.69 73 ILE A CA 1
ATOM 541 C C . ILE A 1 73 ? -7.282 -5.889 4.941 1.00 95.69 73 ILE A C 1
ATOM 543 O O . ILE A 1 73 ? -8.451 -5.530 4.770 1.00 95.69 73 ILE A O 1
ATOM 547 N N . LEU A 1 74 ? -6.939 -6.926 5.699 1.00 94.62 74 LEU A N 1
ATOM 548 C CA . LEU A 1 74 ? -7.871 -7.703 6.514 1.00 94.62 74 LEU A CA 1
ATOM 549 C C . LEU A 1 74 ? -7.710 -7.275 7.973 1.00 94.62 74 LEU A C 1
ATOM 551 O O . LEU A 1 74 ? -6.608 -7.353 8.513 1.00 94.62 74 LEU A O 1
ATOM 555 N N . ALA A 1 75 ? -8.800 -6.839 8.603 1.00 92.38 75 ALA A N 1
ATOM 556 C CA . ALA A 1 75 ? -8.794 -6.263 9.947 1.00 92.38 75 ALA A CA 1
ATOM 557 C C . ALA A 1 75 ? -9.625 -7.060 10.968 1.00 92.38 75 ALA A C 1
ATOM 559 O O . ALA A 1 75 ? -10.055 -6.517 11.982 1.00 92.38 75 ALA A O 1
ATOM 560 N N . ASP A 1 76 ? -9.863 -8.351 10.730 1.00 82.31 76 ASP A N 1
ATOM 561 C CA . ASP A 1 76 ? -10.811 -9.151 11.525 1.00 82.31 76 ASP A CA 1
ATOM 562 C C . ASP A 1 76 ? -10.442 -9.255 13.015 1.00 82.31 76 ASP A C 1
ATOM 564 O O . ASP A 1 76 ? -11.316 -9.435 13.864 1.00 82.31 76 ASP A O 1
ATOM 568 N N . LYS A 1 77 ? -9.154 -9.099 13.345 1.00 84.31 77 LYS A N 1
ATOM 569 C CA . LYS A 1 77 ? -8.637 -9.145 14.720 1.00 84.31 77 LYS A CA 1
ATOM 570 C C . LYS A 1 77 ? -8.326 -7.768 15.315 1.00 84.31 77 LYS A C 1
ATOM 572 O O . LYS A 1 77 ? -7.995 -7.698 16.495 1.00 84.31 77 LYS A O 1
ATOM 577 N N . SER A 1 78 ? -8.411 -6.685 14.538 1.00 87.06 78 SER A N 1
ATOM 578 C CA . SER A 1 78 ? -8.135 -5.338 15.050 1.00 87.06 78 SER A CA 1
ATOM 579 C C . SER A 1 78 ? -9.304 -4.849 15.911 1.00 87.06 78 SER A C 1
ATOM 581 O O . SER A 1 78 ? -10.473 -5.159 15.655 1.00 87.06 78 SER A O 1
ATOM 583 N N . SER A 1 79 ? -9.004 -4.106 16.975 1.00 85.88 79 SER A N 1
ATOM 584 C CA . SER A 1 79 ? -10.015 -3.441 17.807 1.00 85.88 79 SER A CA 1
ATOM 585 C C . SER A 1 79 ? -10.475 -2.111 17.204 1.00 85.88 79 SER A C 1
ATOM 587 O O . SER A 1 79 ? -11.599 -1.693 17.474 1.00 85.88 79 SER A O 1
ATOM 589 N N . LEU A 1 80 ? -9.636 -1.484 16.371 1.00 87.50 80 LEU A N 1
ATOM 590 C CA . LEU A 1 80 ? -9.863 -0.161 15.779 1.00 87.50 80 LEU A CA 1
ATOM 591 C C . LEU A 1 80 ? -10.444 -0.236 14.365 1.00 87.50 80 LEU A C 1
ATOM 593 O O . LEU A 1 80 ? -11.271 0.591 13.988 1.00 87.50 80 LEU A O 1
ATOM 597 N N . TYR A 1 81 ? -10.038 -1.242 13.595 1.00 89.62 81 TYR A N 1
ATOM 598 C CA . TYR A 1 81 ? -10.478 -1.443 12.218 1.00 89.62 81 TYR A CA 1
ATOM 599 C C . TYR A 1 81 ? -11.282 -2.737 12.104 1.00 89.62 81 TYR A C 1
ATOM 601 O O . TYR A 1 81 ? -11.075 -3.670 12.878 1.00 89.62 81 TYR A O 1
ATOM 609 N N . LYS A 1 82 ? -12.221 -2.804 11.153 1.00 87.88 82 LYS A N 1
ATOM 610 C CA . LYS A 1 82 ? -13.086 -3.976 10.952 1.00 87.88 82 LYS A CA 1
ATOM 611 C C . LYS A 1 82 ? -13.265 -4.302 9.475 1.00 87.88 82 LYS A C 1
ATOM 613 O O . LYS A 1 82 ? -13.418 -3.406 8.647 1.00 87.88 82 LYS A O 1
ATOM 618 N N . GLY A 1 83 ? -13.324 -5.599 9.181 1.00 90.12 83 GLY A N 1
ATOM 619 C CA . GLY A 1 83 ? -13.628 -6.133 7.859 1.00 90.12 83 GLY A CA 1
ATOM 620 C C . GLY A 1 83 ? -12.456 -6.072 6.881 1.00 90.12 83 GLY A C 1
ATOM 621 O O . GLY A 1 83 ? -11.288 -6.062 7.266 1.00 90.12 83 GLY A O 1
ATOM 622 N N . THR A 1 84 ? -12.791 -6.071 5.589 1.00 93.25 84 THR A N 1
ATOM 623 C CA . THR A 1 84 ? -11.826 -6.050 4.484 1.00 93.25 84 THR A CA 1
ATOM 624 C C . THR A 1 84 ? -11.895 -4.728 3.727 1.00 93.25 84 THR A C 1
ATOM 626 O O . THR A 1 84 ? -12.953 -4.350 3.208 1.00 93.25 84 THR A O 1
ATOM 629 N N . THR A 1 85 ? -10.745 -4.074 3.587 1.00 94.69 85 THR A N 1
ATOM 630 C CA . THR A 1 85 ? -10.572 -2.871 2.763 1.00 94.69 85 THR A CA 1
ATOM 631 C C . THR A 1 85 ? -9.649 -3.183 1.596 1.00 94.69 85 THR A C 1
ATOM 633 O O . THR A 1 85 ? -8.683 -3.928 1.746 1.00 94.69 85 THR A O 1
ATOM 636 N N . GLN A 1 86 ? -9.954 -2.635 0.421 1.00 96.12 86 GLN A N 1
ATOM 637 C CA . GLN A 1 86 ? -9.173 -2.870 -0.790 1.00 96.12 86 GLN A CA 1
ATOM 638 C C . GLN A 1 86 ? -8.859 -1.553 -1.493 1.00 96.12 86 GLN A C 1
ATOM 640 O O . GLN A 1 86 ? -9.729 -0.689 -1.612 1.00 96.12 86 GLN A O 1
ATOM 645 N N . PHE A 1 87 ? -7.641 -1.435 -2.011 1.00 95.75 87 PHE A N 1
ATOM 646 C CA . PHE A 1 87 ? -7.184 -0.310 -2.819 1.00 95.75 87 PHE A CA 1
ATOM 647 C C . PHE A 1 87 ? -6.722 -0.834 -4.174 1.00 95.75 87 PHE A C 1
ATOM 649 O O . PHE A 1 87 ? -5.808 -1.651 -4.238 1.00 95.75 87 PHE A O 1
ATOM 656 N N . SER A 1 88 ? -7.356 -0.387 -5.256 1.00 96.62 88 SER A N 1
ATOM 657 C CA . SER A 1 88 ? -6.900 -0.702 -6.613 1.00 96.62 88 SER A CA 1
ATOM 658 C C . SER A 1 88 ? -5.764 0.239 -6.987 1.00 96.62 88 SER A C 1
ATOM 660 O O . SER A 1 88 ? -5.933 1.456 -6.934 1.00 96.62 88 SER A O 1
ATOM 662 N N . LEU A 1 89 ? -4.620 -0.325 -7.354 1.00 96.44 89 LEU A N 1
ATOM 663 C CA . LEU A 1 89 ? -3.378 0.385 -7.631 1.00 96.44 89 LEU A CA 1
ATOM 664 C C . LEU A 1 89 ? -2.931 0.112 -9.062 1.00 96.44 89 LEU A C 1
ATOM 666 O O . LEU A 1 89 ? -3.065 -1.005 -9.562 1.00 96.44 89 LEU A O 1
ATOM 670 N N . LYS A 1 90 ? -2.324 1.119 -9.686 1.00 97.00 90 LYS A N 1
ATOM 671 C CA . LYS A 1 90 ? -1.454 0.930 -10.844 1.00 97.00 90 LYS A CA 1
ATOM 672 C C . LYS A 1 90 ? -0.021 1.068 -10.351 1.00 97.00 90 LYS A C 1
ATOM 674 O O . LYS A 1 90 ? 0.319 2.081 -9.749 1.00 97.00 90 LYS A O 1
ATOM 679 N N . VAL A 1 91 ? 0.813 0.068 -10.584 1.00 96.75 91 VAL A N 1
ATOM 680 C CA . VAL A 1 91 ? 2.236 0.105 -10.228 1.00 96.75 91 VAL A CA 1
ATOM 681 C C . VAL A 1 91 ? 3.087 0.107 -11.487 1.00 96.75 91 VAL A C 1
ATOM 683 O O . VAL A 1 91 ? 2.655 -0.425 -12.509 1.00 96.75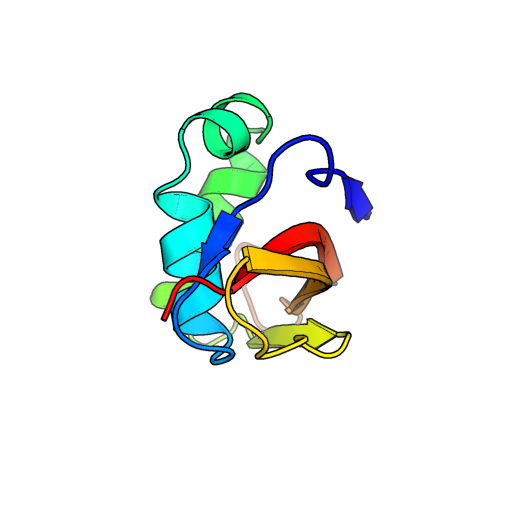 91 VAL A O 1
ATOM 686 N N . LYS A 1 92 ? 4.277 0.698 -11.423 1.00 97.12 92 LYS A N 1
ATOM 687 C CA . LYS A 1 92 ? 5.271 0.714 -12.498 1.00 97.12 92 LYS A CA 1
ATOM 688 C C . LYS A 1 92 ? 6.578 0.135 -11.979 1.00 97.12 92 LYS A C 1
ATOM 690 O O . LYS A 1 92 ? 7.081 0.583 -10.951 1.00 97.12 92 LYS A O 1
ATOM 695 N N . TRP A 1 93 ? 7.132 -0.849 -12.675 1.00 96.94 93 TRP A N 1
ATOM 696 C CA . TRP A 1 93 ? 8.409 -1.444 -12.287 1.00 96.94 93 TRP A CA 1
ATOM 697 C C . TRP A 1 93 ? 9.573 -0.558 -12.748 1.00 96.94 93 TRP A C 1
ATOM 699 O O . TRP A 1 93 ? 9.619 -0.153 -13.910 1.00 96.94 93 TRP A O 1
ATOM 709 N N . THR A 1 94 ? 10.494 -0.218 -11.844 1.00 93.75 94 THR A N 1
ATOM 710 C CA . THR A 1 94 ? 11.517 0.826 -12.087 1.00 93.75 94 THR A CA 1
ATOM 711 C C . THR A 1 94 ? 12.967 0.389 -11.880 1.00 93.75 94 THR A C 1
ATOM 713 O O . THR A 1 94 ? 13.831 1.259 -11.791 1.00 93.75 94 THR A O 1
ATOM 716 N N . VAL A 1 95 ? 13.250 -0.918 -11.772 1.00 78.62 95 VAL A N 1
ATOM 717 C CA . VAL A 1 95 ? 14.645 -1.403 -11.644 1.00 78.62 95 VAL A CA 1
ATOM 718 C C . VAL A 1 95 ? 15.546 -0.940 -12.781 1.00 78.62 95 VAL A C 1
ATOM 720 O O . VAL A 1 95 ? 15.067 -0.883 -13.938 1.00 78.62 95 VAL A O 1
#

Secondary structure (DSSP, 8-state):
-EEEEEEEEEEES---HHHHHHHHHH-HHHHTTS-HHHHHHHHHTTT-TT-EEEEES----STT-EEEEEEEEE-TT-SS--SEEEEEEEEEE--

Radius of gyration: 12.76 Å; chains: 1; bounding box: 30×24×36 Å

Foldseek 3Di:
DEAEPAVDAQEAADPDQVRSLVSCLVDPSNVVRDDPVRNVLSVCCVPDPQKDWDKAFDDDQDAFDKTWIKIKIANVPPPVDHGIYIYIHIYGYHD

=== Feature glossary ===
The record interleaves many kinds of information about one protein. Here is each kind framed as the question it answers.

Q: What does the local fold look like, residue by residue?
A: The Foldseek 3Di string encodes local tertiary geometry as a 20-letter alphabet — one character per residue — derived from the relative positions of nearby Cα atoms. Unlike the amino-acid sequence, 3Di is a direct function of the 3D structure, so two proteins with the same fold have similar 3Di strings even at low sequence identity.

Q: Which residues are in helices, strands, or loops?
A: The SS8 string is DSSP's per-residue secondary-structure call. α-helix (H) means an i→i+4 H-bond ladder; β-strand (E) means the residue participates in a β-sheet; 3₁₀ (G) and π (I) are tighter and wider helices; T/S are turns/bends; '-' is loop.

Q: How big and how compact is the whole molecule?
A: Radius of gyration (Rg) is the root-mean-square distance of Cα atoms from their centroid — a single number for overall size and compactness. A globular domain of N residues has Rg ≈ 2.2·N^0.38 Å; an extended or disordered chain has a much larger Rg. The Cα contact count is the number of residue pairs whose Cα atoms are within 8 Å and are more than four positions apart in sequence — a standard proxy for tertiary packing density. The bounding box is the smallest axis-aligned box enclosing all Cα atoms.

Q: Where is each backbone atom in 3D?
A: Structure coordinates are given as an mmCIF _atom_site loop: one row per atom with element, residue name, chain id, sequence number, and x/y/z position in Å. Only the four main-chain atoms per residue are included here; side chains are omitted to keep the record compact.

Q: What is the amino-acid chain?
A: Primary structure: the covalent order of the twenty standard amino acids along the backbone. Two proteins with the same sequence will (almost always) fold to the same structure; two with 30% identity often share a fold but not the details.

Q: What if only a Cα trace is available?
A: Three-state secondary structure (P-SEA) collapses the eight DSSP classes into helix (a), strand (b), and coil (c). P-SEA assigns these from Cα geometry alone — distances and angles — without requiring backbone oxygens, so it works on any Cα trace.

Q: What family and function is it annotated with?
A: Database cross-references. InterPro integrates a dozen domain/family signature databases into unified entries with residue-range hits. GO terms attach function/process/location labels with evidence codes. CATH codes position the fold in a four-level structural taxonomy. Organism is the NCBI-taxonomy species name.

Q: How confident is the AlphaFold model at each residue?
A: pLDDT is the predicted lDDT-Cα score: AlphaFold's confidence that the local environment of each residue (all inter-atomic distances within 15 Å) is correctly placed. It is a per-residue number between 0 and 100, with higher meaning more reliable.

Q: How mobile is each atom in the crystal?
A: B-factor (Debye–Waller factor) reflects atomic displacement in the crystal lattice. It is an experimental observable (units Å²), not a prediction; low values mean the atom is pinned down, high values mean it moves or is heterogeneous across the crystal.

Q: Which residues are buried vs exposed?
A: SASA measures how much of the protein is reachable by solvent. It is computed by rolling a water-sized probe over the atomic surface and summing the exposed area (Å²). Per-residue SASA distinguishes core (buried, low SASA) from surface (exposed, high SASA) residues; total SASA is a whole-molecule size measure.

Q: What do the diagnostic plots show?
A: Plot images: a contact map (which residues are close in 3D, as an N×N binary image), a Ramachandran scatter (backbone torsion angles, revealing secondary-structure composition at a glance), and — for AlphaFold structures — a PAE heatmap (pairwise prediction confidence).

Q: What known structures does this most resemble?
A: The Foldseek neighbor list gives the closest experimentally determined structures in the PDB, ranked by structu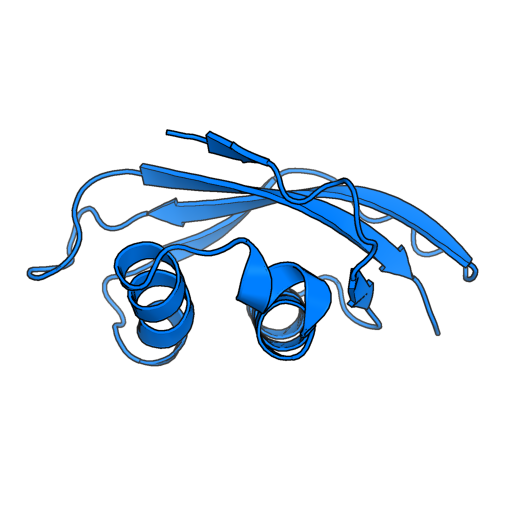ral alignment. TM-score near 1 means near-identical fold; near 0.3 means only rough topology match. This is how one finds what a novel AlphaFold prediction most resembles in the solved-structure universe.

Q: Are the domains correctly placed relative to each other?
A: Predicted aligned error is AlphaFold's pairwise confidence. Unlike pLDDT (per-residue), PAE is per-residue-pair and captures whether two parts of the structure are correctly placed relative to each other. Units are ångströms of expected positional error.

Q: What do the rendered images show?
A: Structure images are PyMOL renders from six orthogonal camera directions. Cartoon representation draws helices as coils and strands as arrows; sticks shows the backbone as bonds; surface shows the solvent-excluded envelope. Rainbow coloring maps sequence position to hue (blue→red, N→C); chain coloring assigns a distinct color per polypeptide.

Q: What are the backbone torsion angles?
A: φ (phi) and ψ (psi) are the two rotatable backbone dihedrals per residue: φ is the C(i-1)–N–Cα–C torsion, ψ is the N–Cα–C–N(i+1) torsion, both in degrees on (−180°, 180°]. α-helical residues cluster near (−60°, −45°); β-strand residues near (−120°, +130°). A Ramachandran plot is simply a scatter of (φ, ψ) for every residue.